Protein AF-A0A357FVU5-F1 (afdb_monomer)

Solvent-accessible surface area (backbone atoms only — not comparable to full-atom values): 2945 Å² total; per-residue (Å²): 109,74,43,34,40,43,57,52,17,58,73,68,74,45,62,36,70,57,53,34,50,51,34,46,74,73,72,41,88,58,51,50,84,35,74,40,47,45,75,59,50,49,57,50,40,50,75,72,70,57,129

Structure (mmCIF, N/CA/C/O backbone):
data_AF-A0A357FVU5-F1
#
_entry.id   AF-A0A357FVU5-F1
#
loop_
_atom_site.group_PDB
_atom_site.id
_atom_site.type_symbol
_atom_site.label_atom_id
_atom_site.l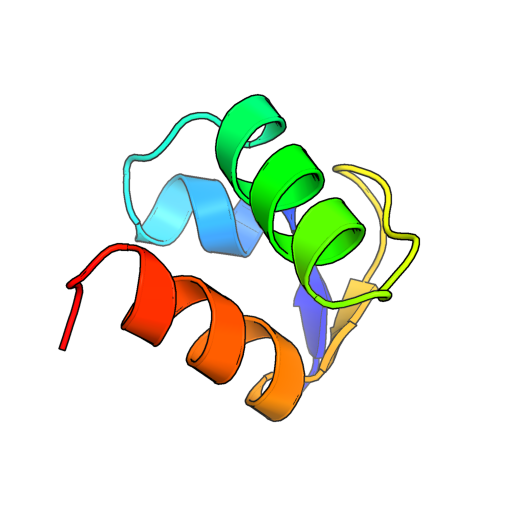abel_alt_id
_atom_site.label_comp_id
_atom_site.label_asym_id
_atom_site.label_entity_id
_atom_site.label_seq_id
_atom_site.pdbx_PDB_ins_code
_atom_site.Cartn_x
_atom_site.Cartn_y
_atom_site.Cartn_z
_atom_site.occupancy
_atom_site.B_iso_or_equiv
_atom_site.auth_seq_id
_atom_site.auth_comp_id
_atom_site.auth_asym_id
_atom_site.auth_atom_id
_atom_site.pdbx_PDB_model_num
ATOM 1 N N . GLU A 1 1 ? -2.802 -13.615 5.327 1.00 71.38 1 GLU A N 1
ATOM 2 C CA . GLU A 1 1 ? -1.398 -13.355 5.730 1.00 71.38 1 GLU A CA 1
ATOM 3 C C . GLU A 1 1 ? -1.114 -11.879 5.502 1.00 71.38 1 GLU A C 1
ATOM 5 O O . GLU A 1 1 ? -1.712 -11.309 4.599 1.00 71.38 1 GLU A O 1
ATOM 10 N N . THR A 1 2 ? -0.288 -11.237 6.325 1.00 85.00 2 THR A N 1
ATOM 11 C CA . THR A 1 2 ? -0.051 -9.787 6.245 1.00 85.00 2 THR A CA 1
ATOM 12 C C . THR A 1 2 ? 1.346 -9.498 5.709 1.00 85.00 2 THR A C 1
ATOM 14 O O . THR A 1 2 ? 2.303 -10.119 6.165 1.00 85.00 2 THR A O 1
ATOM 17 N N . ILE A 1 3 ? 1.480 -8.542 4.797 1.00 89.81 3 ILE A N 1
ATOM 18 C CA . ILE A 1 3 ? 2.747 -8.131 4.186 1.00 89.81 3 ILE A CA 1
ATOM 19 C C . ILE A 1 3 ? 2.918 -6.618 4.320 1.00 89.81 3 ILE A C 1
ATOM 21 O O . ILE A 1 3 ? 1.949 -5.862 4.280 1.00 89.81 3 ILE A O 1
ATOM 25 N N . THR A 1 4 ? 4.146 -6.141 4.501 1.00 91.50 4 THR A N 1
ATOM 26 C CA . THR A 1 4 ? 4.390 -4.694 4.465 1.00 91.50 4 THR A CA 1
ATOM 27 C C . THR A 1 4 ? 4.364 -4.177 3.031 1.00 91.50 4 THR A C 1
ATOM 29 O O . THR A 1 4 ? 4.806 -4.857 2.106 1.00 91.50 4 THR A O 1
ATOM 32 N N . VAL A 1 5 ? 3.900 -2.941 2.830 1.00 88.81 5 VAL A N 1
ATOM 33 C CA . VAL A 1 5 ? 3.930 -2.296 1.502 1.00 88.81 5 VAL A CA 1
ATOM 34 C C . VAL A 1 5 ? 5.354 -2.280 0.929 1.00 88.81 5 VAL A C 1
ATOM 36 O O . VAL A 1 5 ? 5.549 -2.463 -0.270 1.00 88.81 5 VAL A O 1
ATOM 39 N N . GLN A 1 6 ? 6.362 -2.121 1.788 1.00 90.00 6 GLN A N 1
ATOM 40 C CA . GLN A 1 6 ? 7.773 -2.209 1.423 1.00 90.00 6 GLN A CA 1
ATOM 41 C C . GLN A 1 6 ? 8.174 -3.595 0.900 1.00 90.00 6 GLN A C 1
ATOM 43 O O . GLN A 1 6 ? 8.845 -3.670 -0.127 1.00 90.00 6 GLN A O 1
ATOM 48 N N . GLU A 1 7 ? 7.781 -4.681 1.569 1.00 90.69 7 GLU A N 1
ATOM 49 C CA . GLU A 1 7 ? 8.069 -6.042 1.098 1.00 90.69 7 GLU A CA 1
ATOM 50 C C . GLU A 1 7 ? 7.327 -6.378 -0.191 1.00 90.69 7 GLU A C 1
ATOM 52 O O . GLU A 1 7 ? 7.914 -6.965 -1.100 1.00 90.69 7 GLU A O 1
ATOM 57 N N . LEU A 1 8 ? 6.064 -5.962 -0.294 1.00 88.75 8 LEU A N 1
ATOM 58 C CA . LEU A 1 8 ? 5.266 -6.114 -1.503 1.00 88.75 8 LEU A CA 1
ATOM 59 C C . LEU A 1 8 ? 5.948 -5.446 -2.701 1.00 88.75 8 LEU A C 1
ATOM 61 O O . LEU A 1 8 ? 6.171 -6.085 -3.727 1.00 88.75 8 LEU A O 1
ATOM 65 N N . ALA A 1 9 ? 6.342 -4.182 -2.539 1.00 89.00 9 ALA A N 1
ATOM 66 C CA . ALA A 1 9 ? 7.041 -3.416 -3.563 1.00 89.00 9 ALA A CA 1
ATOM 67 C C . ALA A 1 9 ? 8.360 -4.084 -3.978 1.00 89.00 9 ALA A C 1
ATOM 69 O O . ALA A 1 9 ? 8.656 -4.206 -5.163 1.00 89.00 9 ALA A O 1
ATOM 70 N N . ASN A 1 10 ? 9.118 -4.593 -3.002 1.00 89.38 10 ASN A N 1
ATOM 71 C CA . ASN A 1 10 ? 10.374 -5.297 -3.251 1.00 89.38 10 ASN A CA 1
ATOM 72 C C . ASN A 1 10 ? 10.151 -6.589 -4.060 1.00 89.38 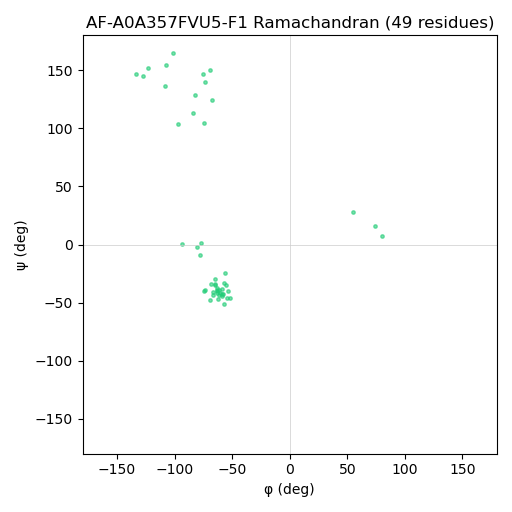10 ASN A C 1
ATOM 74 O O . ASN A 1 10 ? 10.890 -6.874 -4.998 1.00 89.38 10 ASN A O 1
ATOM 78 N N . ARG A 1 11 ? 9.078 -7.333 -3.762 1.00 87.25 11 ARG A N 1
ATOM 79 C CA . ARG A 1 11 ? 8.696 -8.546 -4.500 1.00 87.25 11 ARG A CA 1
ATOM 80 C C . ARG A 1 11 ? 8.221 -8.251 -5.924 1.00 87.25 11 ARG A C 1
ATOM 82 O O . ARG A 1 11 ? 8.474 -9.054 -6.816 1.00 87.25 11 ARG A O 1
ATOM 89 N N . MET A 1 12 ? 7.558 -7.117 -6.132 1.00 86.31 12 MET A N 1
ATOM 90 C CA . MET A 1 12 ? 7.139 -6.640 -7.454 1.00 86.31 12 MET A CA 1
ATOM 91 C C . MET A 1 12 ? 8.293 -6.011 -8.252 1.00 86.31 12 MET A C 1
ATOM 93 O O . MET A 1 12 ? 8.126 -5.742 -9.434 1.00 86.31 12 MET A O 1
ATOM 97 N N . ALA A 1 13 ? 9.461 -5.799 -7.626 1.00 87.19 13 ALA A N 1
ATOM 98 C CA . ALA A 1 13 ? 10.557 -4.987 -8.157 1.00 87.19 13 ALA A CA 1
ATOM 99 C C . ALA A 1 13 ? 10.124 -3.555 -8.536 1.00 87.19 13 ALA A C 1
ATOM 101 O O . ALA A 1 13 ? 10.743 -2.912 -9.381 1.00 87.19 13 ALA A O 1
ATOM 102 N 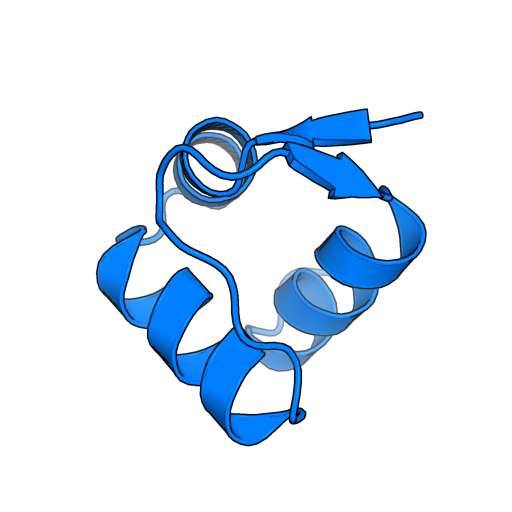N . GLU A 1 14 ? 9.091 -3.051 -7.861 1.00 85.75 14 GLU A N 1
ATOM 103 C CA . GLU A 1 14 ? 8.479 -1.752 -8.115 1.00 85.75 14 GLU A CA 1
ATOM 104 C C . GLU A 1 14 ? 8.841 -0.749 -7.005 1.00 85.75 14 GLU A C 1
ATOM 106 O O . GLU A 1 14 ? 9.109 -1.123 -5.855 1.00 85.75 14 GLU A O 1
ATOM 111 N N . PRO A 1 15 ? 8.839 0.563 -7.295 1.00 88.50 15 PRO A N 1
ATOM 112 C CA . PRO A 1 15 ? 9.089 1.568 -6.277 1.00 88.50 15 PRO A CA 1
ATOM 113 C C . PRO A 1 15 ? 7.935 1.598 -5.270 1.00 88.50 15 PRO A C 1
ATOM 115 O O . PRO A 1 15 ? 6.793 1.881 -5.627 1.00 88.50 15 PRO A O 1
ATOM 118 N N . GLY A 1 16 ? 8.230 1.427 -3.976 1.00 86.88 16 GLY A N 1
ATOM 119 C CA . GLY A 1 16 ? 7.203 1.477 -2.924 1.00 86.88 16 GLY A CA 1
ATOM 120 C C . GLY A 1 16 ? 6.388 2.778 -2.902 1.00 86.88 16 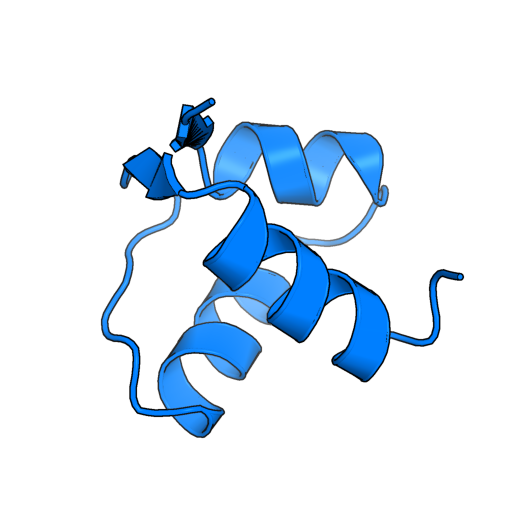GLY A C 1
ATOM 121 O O . GLY A 1 16 ? 5.239 2.777 -2.475 1.00 86.88 16 GLY A O 1
ATOM 122 N N . GLY A 1 17 ? 6.942 3.884 -3.413 1.00 88.44 17 GLY A N 1
ATOM 123 C CA . GLY A 1 17 ? 6.204 5.137 -3.596 1.00 88.44 17 GLY A CA 1
ATOM 124 C C . GLY A 1 17 ? 5.069 5.043 -4.624 1.00 88.44 17 GLY A C 1
ATOM 125 O O . GLY A 1 17 ? 4.020 5.651 -4.417 1.00 88.44 17 GLY A O 1
ATOM 126 N N . GLU A 1 18 ? 5.241 4.259 -5.691 1.00 89.00 18 GLU A N 1
ATOM 127 C CA . GLU A 1 18 ? 4.179 4.007 -6.670 1.00 89.00 18 GLU A CA 1
ATOM 128 C C . GLU A 1 18 ? 3.130 3.054 -6.085 1.00 89.00 18 GLU A C 1
ATOM 130 O O . GLU A 1 18 ? 1.938 3.322 -6.206 1.00 89.00 18 GLU A O 1
ATOM 135 N N . VAL A 1 19 ? 3.547 2.018 -5.347 1.00 87.62 19 VAL A N 1
ATOM 136 C CA . VAL A 1 19 ? 2.629 1.100 -4.642 1.00 87.62 19 VAL A CA 1
ATOM 137 C C . VAL A 1 19 ? 1.741 1.864 -3.648 1.00 87.62 19 VAL A C 1
ATOM 139 O O . VAL A 1 19 ? 0.523 1.690 -3.636 1.00 87.62 19 VAL A O 1
ATOM 142 N N . V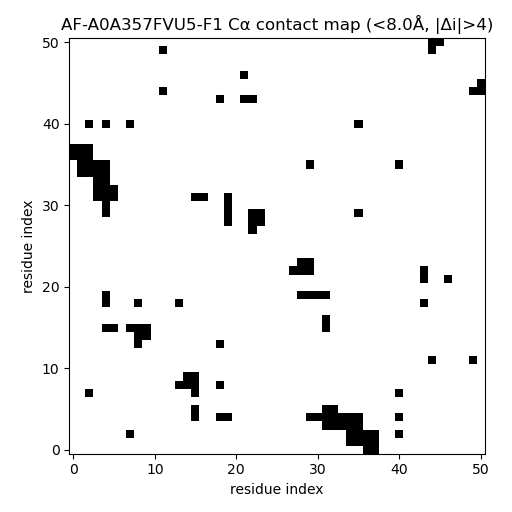AL A 1 20 ? 2.324 2.788 -2.872 1.00 88.75 20 VAL A N 1
ATOM 143 C CA . VAL A 1 20 ? 1.584 3.679 -1.960 1.00 88.75 20 VAL A CA 1
ATOM 144 C C . VAL A 1 20 ? 0.625 4.600 -2.718 1.00 88.75 20 VAL A C 1
ATOM 146 O O . VAL A 1 20 ? -0.514 4.776 -2.290 1.00 88.75 20 VAL A O 1
ATOM 149 N N . LYS A 1 21 ? 1.035 5.173 -3.857 1.00 88.12 21 LYS A N 1
ATOM 150 C CA . LYS A 1 21 ? 0.132 5.986 -4.689 1.00 88.12 21 LYS A CA 1
ATOM 151 C C . LYS A 1 21 ? -1.061 5.185 -5.195 1.00 88.12 21 LYS A C 1
ATOM 153 O O . LYS A 1 21 ? -2.168 5.714 -5.211 1.00 88.12 21 LYS A O 1
ATOM 158 N N . THR A 1 22 ? -0.851 3.948 -5.631 1.00 88.06 22 THR A N 1
ATOM 159 C CA . THR A 1 22 ? -1.934 3.084 -6.114 1.00 88.06 22 THR A CA 1
ATOM 160 C C . THR A 1 22 ? -2.877 2.711 -4.976 1.00 88.06 22 THR A C 1
ATOM 162 O O . THR A 1 22 ? -4.085 2.867 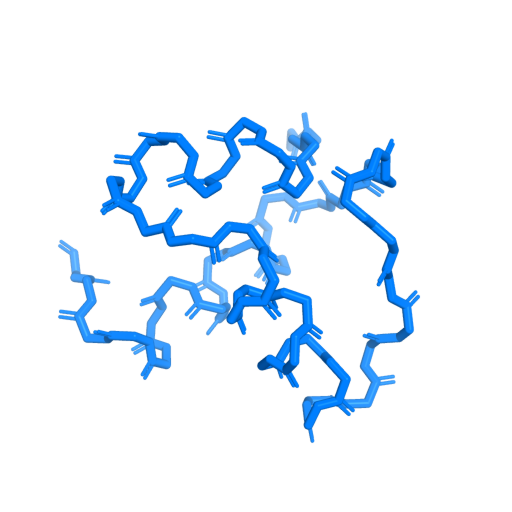-5.128 1.00 88.06 22 THR A O 1
ATOM 165 N N . LEU A 1 23 ? -2.349 2.368 -3.797 1.00 87.12 23 LEU A N 1
ATOM 166 C CA . LEU A 1 23 ? -3.151 2.187 -2.579 1.00 87.12 23 LEU A CA 1
ATOM 167 C C . LEU A 1 23 ? -4.008 3.425 -2.275 1.00 87.12 23 LEU A C 1
ATOM 169 O O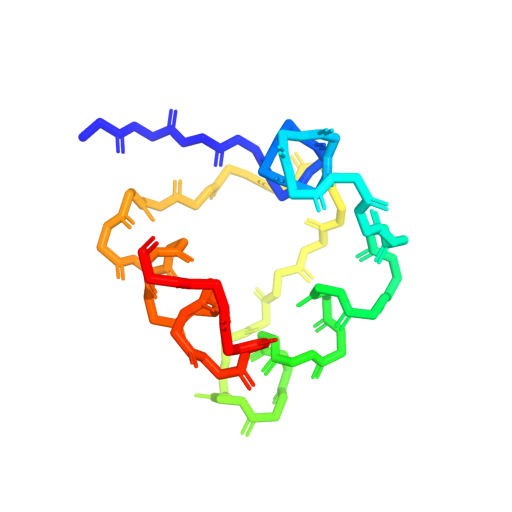 . LEU A 1 23 ? -5.216 3.307 -2.076 1.00 87.12 23 LEU A O 1
ATOM 173 N N . MET A 1 24 ? -3.421 4.624 -2.347 1.00 88.19 24 MET A N 1
ATOM 174 C CA . MET A 1 24 ? -4.152 5.881 -2.149 1.00 88.19 24 MET A CA 1
ATOM 175 C C . MET A 1 24 ? -5.242 6.114 -3.204 1.00 88.19 24 MET A C 1
ATOM 177 O O . MET A 1 24 ? -6.320 6.599 -2.862 1.00 88.19 24 MET A O 1
ATOM 181 N N . LYS A 1 25 ? -5.004 5.751 -4.473 1.00 85.94 25 LYS A N 1
ATOM 182 C CA . LYS A 1 25 ? -6.018 5.818 -5.544 1.00 85.94 25 LYS A CA 1
ATOM 183 C C . LYS A 1 25 ? -7.183 4.855 -5.304 1.00 85.94 25 LYS A C 1
ATOM 185 O O . LYS A 1 25 ? -8.315 5.197 -5.623 1.00 85.94 25 LYS A O 1
ATOM 190 N N . LEU A 1 26 ? -6.910 3.695 -4.708 1.00 83.31 26 LEU A N 1
ATOM 191 C CA . LEU A 1 26 ? -7.908 2.695 -4.314 1.00 83.31 26 LEU A CA 1
ATOM 192 C C . LEU A 1 26 ? -8.665 3.076 -3.025 1.00 83.31 26 LEU A C 1
ATOM 194 O O . LEU A 1 26 ? -9.519 2.322 -2.565 1.00 83.31 26 LEU A O 1
ATOM 198 N N . GLY A 1 27 ? -8.373 4.241 -2.431 1.00 83.62 27 GLY A N 1
ATOM 199 C CA . GLY A 1 27 ? -8.987 4.702 -1.182 1.00 83.62 27 GLY A CA 1
ATOM 200 C C . GLY A 1 27 ? -8.379 4.079 0.078 1.00 83.62 27 GLY A C 1
ATOM 201 O O . GLY A 1 27 ? -8.884 4.304 1.177 1.00 83.62 27 GLY A O 1
ATOM 202 N N . 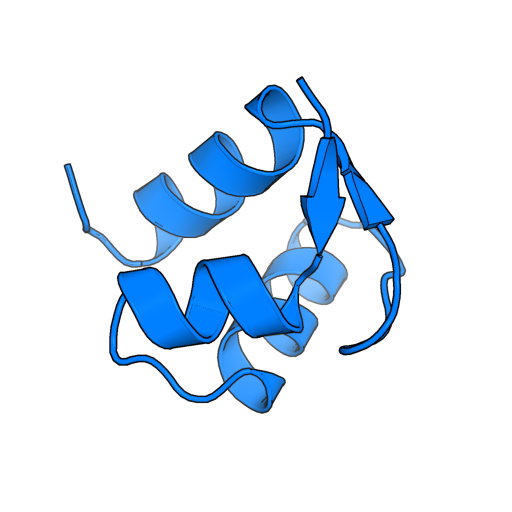VAL A 1 28 ? -7.282 3.329 -0.061 1.00 80.88 28 VAL A N 1
ATOM 203 C CA . VAL A 1 28 ? -6.558 2.707 1.048 1.00 80.88 28 VAL A CA 1
ATOM 204 C C . VAL A 1 28 ? -5.379 3.596 1.432 1.00 80.88 28 VAL A C 1
ATOM 206 O O . VAL A 1 28 ? -4.346 3.650 0.767 1.00 80.88 28 VAL A O 1
ATOM 209 N N . MET A 1 29 ? -5.523 4.315 2.541 1.00 81.88 29 MET A N 1
ATOM 210 C CA . MET A 1 29 ? -4.429 5.097 3.113 1.00 81.88 29 MET A CA 1
ATOM 211 C C . MET A 1 29 ? -3.431 4.150 3.783 1.00 81.88 29 MET A C 1
ATOM 213 O O . MET A 1 29 ? -3.686 3.633 4.870 1.00 81.88 29 MET A O 1
ATOM 217 N N . ALA A 1 30 ? -2.296 3.925 3.127 1.00 82.75 30 ALA A N 1
ATOM 218 C CA . ALA A 1 30 ? -1.205 3.116 3.650 1.00 82.75 30 ALA A CA 1
ATOM 219 C C . ALA A 1 30 ? 0.140 3.819 3.463 1.00 82.75 30 ALA A C 1
ATOM 221 O O . ALA A 1 30 ? 0.352 4.544 2.493 1.00 82.75 30 ALA A O 1
ATOM 222 N N . THR A 1 31 ? 1.063 3.613 4.399 1.00 86.62 31 THR A N 1
ATOM 223 C CA . THR A 1 31 ? 2.454 4.075 4.287 1.00 86.62 31 THR A CA 1
ATOM 224 C C . THR A 1 31 ? 3.373 2.922 3.880 1.00 86.62 31 THR A C 1
ATOM 226 O O . THR A 1 31 ? 3.004 1.756 3.982 1.00 86.62 31 THR A O 1
ATOM 229 N N . ILE A 1 32 ? 4.596 3.229 3.432 1.00 84.69 32 ILE A N 1
ATOM 230 C CA . ILE A 1 32 ? 5.574 2.219 2.977 1.00 84.69 32 ILE A CA 1
ATOM 231 C C . ILE A 1 32 ? 5.886 1.168 4.057 1.00 84.69 32 ILE A C 1
ATOM 233 O O . ILE A 1 32 ? 6.118 0.006 3.743 1.00 84.69 32 ILE A O 1
ATOM 237 N N . THR A 1 33 ? 5.872 1.562 5.330 1.00 85.94 33 THR A N 1
ATOM 238 C CA . THR A 1 33 ? 6.113 0.674 6.475 1.00 85.94 33 THR A CA 1
ATOM 239 C C . THR A 1 33 ? 4.826 0.101 7.066 1.00 85.94 33 THR A C 1
ATOM 241 O O . THR A 1 33 ? 4.887 -0.632 8.052 1.00 85.94 33 THR A O 1
ATOM 244 N N . GLN A 1 34 ? 3.661 0.434 6.502 1.00 86.81 34 GLN A N 1
ATOM 245 C CA . GLN A 1 34 ? 2.393 -0.101 6.971 1.00 86.81 34 GLN A CA 1
ATOM 246 C C . GLN A 1 34 ? 2.254 -1.558 6.541 1.00 86.81 34 GLN A C 1
ATOM 248 O O . GLN A 1 34 ? 2.598 -1.943 5.420 1.00 86.81 34 GLN A O 1
ATOM 253 N N . VAL A 1 35 ? 1.725 -2.355 7.458 1.00 90.06 35 VAL A N 1
ATOM 254 C CA . VAL A 1 35 ? 1.333 -3.734 7.207 1.00 90.06 35 VAL A CA 1
ATOM 255 C C . VAL A 1 35 ? -0.056 -3.720 6.571 1.00 90.06 35 VAL A C 1
ATOM 257 O O . VAL A 1 35 ? -0.966 -3.072 7.088 1.00 90.06 35 VAL A O 1
ATOM 260 N N . ILE A 1 36 ? -0.204 -4.409 5.446 1.00 88.81 36 ILE A N 1
ATOM 261 C CA . ILE A 1 36 ? -1.467 -4.606 4.736 1.00 88.81 36 ILE A CA 1
ATOM 262 C C . ILE A 1 36 ? -1.745 -6.101 4.590 1.00 88.81 36 ILE A C 1
ATOM 264 O O . ILE A 1 36 ? -0.828 -6.924 4.569 1.00 88.81 36 ILE A O 1
ATOM 268 N N . ASP A 1 37 ? -3.016 -6.468 4.508 1.00 91.94 37 ASP A N 1
ATOM 269 C CA . ASP A 1 37 ? -3.404 -7.848 4.231 1.00 91.94 37 ASP A CA 1
ATOM 270 C C . ASP A 1 37 ? -3.063 -8.244 2.792 1.00 91.94 37 ASP A C 1
ATOM 272 O O . ASP A 1 37 ? -3.080 -7.411 1.880 1.00 91.94 37 ASP A O 1
ATOM 276 N N . ALA A 1 38 ? -2.776 -9.533 2.595 1.00 85.00 38 ALA A N 1
ATOM 277 C CA . ALA A 1 38 ? -2.472 -10.109 1.289 1.00 85.00 38 ALA A CA 1
ATOM 278 C C . ALA A 1 38 ? -3.566 -9.810 0.251 1.00 85.00 38 ALA A C 1
ATOM 280 O O . ALA A 1 38 ? -3.223 -9.410 -0.851 1.00 85.00 38 ALA A O 1
ATOM 281 N N . ASP A 1 39 ? -4.853 -9.856 0.616 1.00 88.62 39 ASP A N 1
ATOM 282 C CA . ASP A 1 39 ? -5.954 -9.494 -0.290 1.00 88.62 39 ASP A CA 1
ATOM 283 C C . ASP A 1 39 ? -5.852 -8.046 -0.803 1.00 88.62 39 ASP A C 1
ATOM 285 O O . ASP A 1 39 ? -6.127 -7.746 -1.964 1.00 88.62 39 ASP A O 1
ATOM 289 N N . THR A 1 40 ? -5.420 -7.121 0.062 1.00 87.56 40 THR A N 1
ATOM 290 C CA . THR A 1 40 ? -5.213 -5.715 -0.324 1.00 87.56 40 THR A CA 1
ATOM 291 C C . THR A 1 40 ? -3.968 -5.573 -1.190 1.00 87.56 40 THR A C 1
ATOM 293 O O . THR A 1 40 ? -3.961 -4.812 -2.155 1.00 87.56 40 THR A O 1
ATOM 296 N N . ALA A 1 41 ? -2.912 -6.312 -0.857 1.00 87.00 41 ALA A N 1
ATOM 297 C CA . ALA A 1 41 ? -1.691 -6.361 -1.642 1.00 87.00 41 ALA A CA 1
ATOM 298 C C . ALA A 1 41 ? -1.947 -6.909 -3.056 1.00 87.00 41 ALA A C 1
ATOM 300 O O . ALA A 1 41 ? -1.469 -6.319 -4.019 1.00 87.00 41 ALA A O 1
ATOM 301 N N . GLU A 1 42 ? -2.738 -7.974 -3.196 1.00 87.81 42 GLU A N 1
ATOM 302 C CA . GLU A 1 42 ? -3.109 -8.574 -4.482 1.00 87.81 42 GLU A CA 1
ATOM 303 C C . GLU A 1 42 ? -3.911 -7.616 -5.365 1.00 87.81 42 GLU A C 1
ATOM 305 O O . GLU A 1 42 ? -3.643 -7.530 -6.561 1.00 87.81 42 GLU A O 1
ATOM 310 N N . LEU A 1 43 ? -4.827 -6.828 -4.787 1.00 88.38 43 LEU A N 1
ATOM 311 C CA . LEU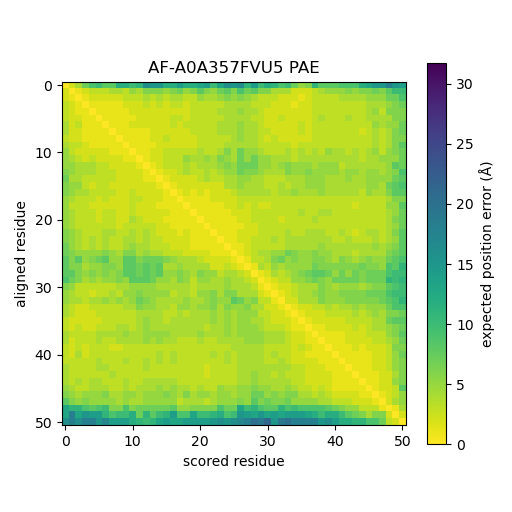 A 1 43 ? -5.530 -5.775 -5.529 1.00 88.38 43 LEU A CA 1
ATOM 312 C C . LEU A 1 43 ? -4.560 -4.762 -6.143 1.00 88.38 43 LEU A C 1
ATOM 314 O O . LEU A 1 43 ? -4.721 -4.358 -7.293 1.00 88.38 43 LEU A O 1
ATOM 318 N N . VAL A 1 44 ? -3.536 -4.364 -5.387 1.00 86.12 44 VAL A N 1
ATOM 319 C CA . VAL A 1 44 ? -2.515 -3.437 -5.881 1.00 86.12 44 VAL A CA 1
ATOM 320 C C . VAL A 1 44 ? -1.658 -4.114 -6.942 1.00 86.12 44 VAL A C 1
ATOM 322 O O . VAL A 1 44 ? -1.473 -3.541 -8.006 1.00 86.12 44 VAL A O 1
ATOM 325 N N . ILE A 1 45 ? -1.180 -5.335 -6.693 1.00 84.94 45 ILE A N 1
ATOM 326 C CA . ILE A 1 45 ? -0.404 -6.130 -7.657 1.00 84.94 45 ILE A CA 1
ATOM 327 C C . ILE A 1 45 ? -1.145 -6.233 -9.004 1.00 84.94 45 ILE A C 1
ATOM 329 O O . ILE A 1 45 ? -0.544 -5.979 -10.051 1.00 84.94 45 ILE A O 1
ATOM 333 N N . GLY A 1 46 ? -2.451 -6.520 -8.967 1.00 84.00 46 GLY A N 1
ATOM 334 C CA . GLY A 1 46 ? -3.306 -6.602 -10.150 1.00 84.00 46 GLY A CA 1
ATOM 335 C C . GLY A 1 46 ? -3.404 -5.286 -10.929 1.00 84.00 46 GLY A C 1
ATOM 336 O O . GLY A 1 46 ? -3.328 -5.303 -12.156 1.00 84.00 46 GLY A O 1
ATOM 337 N N . GLU A 1 47 ? -3.482 -4.140 -10.244 1.00 84.06 47 GLU A N 1
ATOM 338 C CA . GLU A 1 47 ? -3.469 -2.813 -10.888 1.00 84.06 47 GLU A CA 1
ATOM 339 C C . GLU A 1 47 ? -2.139 -2.499 -11.592 1.00 84.06 47 GLU A C 1
ATOM 341 O O . GLU A 1 47 ? -2.121 -1.783 -12.593 1.00 84.06 47 GLU A O 1
ATOM 346 N N . PHE A 1 48 ? -1.022 -3.048 -11.108 1.00 82.44 48 PHE A N 1
ATOM 347 C CA . PHE A 1 48 ? 0.282 -2.916 -11.767 1.00 82.44 48 PHE A CA 1
ATOM 348 C C . PHE A 1 48 ? 0.475 -3.895 -12.941 1.00 82.44 48 PHE A C 1
ATOM 350 O O . PHE A 1 48 ? 1.499 -3.841 -13.619 1.00 82.44 48 PHE A O 1
ATOM 357 N N . GLY A 1 49 ? -0.492 -4.776 -13.220 1.00 74.38 49 GLY A N 1
ATOM 358 C CA . GLY A 1 49 ? -0.401 -5.749 -14.313 1.00 74.38 49 GLY A CA 1
ATOM 359 C C . GLY A 1 49 ? 0.547 -6.918 -14.031 1.00 74.38 49 GLY A C 1
ATOM 360 O O . GLY A 1 49 ? 0.932 -7.635 -14.955 1.00 74.38 49 GLY A O 1
ATOM 361 N N . HIS A 1 50 ? 0.916 -7.125 -12.768 1.00 68.69 50 HIS A N 1
ATOM 362 C CA . HIS A 1 50 ? 1.578 -8.345 -12.327 1.00 68.69 50 HIS A CA 1
ATOM 363 C C . HIS A 1 50 ? 0.485 -9.389 -12.042 1.00 68.69 50 HIS A C 1
ATOM 365 O O . HIS A 1 50 ? -0.337 -9.198 -11.154 1.00 68.69 50 HIS A O 1
ATOM 371 N N . THR A 1 51 ? 0.423 -10.461 -12.834 1.00 51.28 51 THR A N 1
ATOM 372 C CA . THR A 1 51 ? -0.458 -11.628 -12.599 1.00 51.28 51 THR A CA 1
ATOM 373 C C . THR A 1 51 ? 0.294 -12.770 -11.950 1.00 51.28 51 THR A C 1
ATOM 375 O O . THR A 1 51 ? 1.443 -13.007 -12.391 1.00 51.28 51 THR A O 1
#

Secondary structure (DSSP, 8-state):
-EEEHHHHHHHHTS-HHHHHHHHHHTT----TT-EEEHHHHHHHHHHTT--

Radius of gyration: 9.21 Å; Cα contacts (8 Å, |Δi|>4): 62; chains: 1; bounding box: 20×19×22 Å

Foldseek 3Di:
DKDALQVLCVVVVHDSVVLQVLCVVVVHRHDNRDIDDPVSSVVSCVVVVND

pLDDT: mean 85.39, std 6.53, range [51.28, 91.94]

Sequence (51 aa):
ETITVQELANRMAEPGGEVVKTLMKLGVMATITQVIDADTAELVIGEFGHT

Mean predicted aligned error: 4.1 Å

Nearest PDB structures (foldseek):
  7unv-assembly1_x  TM=9.052E-01  e=2.304E-03  Pseudomonas aeruginosa PAO1
  7uiu-assembly1_x  TM=9.186E-01  e=3.453E-03  Pseudomonas aeruginosa PAO1
  2zkm-assembly1_X  TM=6.296E-01  e=5.001E+00  Homo sapiens
  2fju-assembly1_B  TM=5.854E-01  e=5.350E+00  Homo sapiens
  7qy5-assembly1_D  TM=3.244E-01  e=8.575E+00  Schizosaccharomyces pombe